Protein 1RES (pdb70)

Sequence (43 aa):
GRKRKIDRDAVLNMWQQGLGASHISKTMNIARSTVYKVINESN

Structure (mmCIF, N/CA/C/O backbone):
data_1RES
#
_entry.id   1RES
#
_cell.length_a   1.000
_cell.length_b   1.000
_cell.length_c   1.000
_cell.angle_alpha   90.00
_cell.angle_beta   90.00
_cell.angle_gamma   90.00
#
_symmetry.space_group_name_H-M   'P 1'
#
loop_
_atom_site.group_PDB
_atom_site.id
_atom_site.type_symbol
_atom_site.label_atom_id
_atom_site.label_alt_id
_atom_site.label_comp_id
_atom_site.label_asym_id
_atom_site.label_entity_id
_atom_site.label_seq_id
_atom_site.pdbx_PDB_ins_code
_atom_site.Cartn_x
_atom_site.Cartn_y
_atom_site.Cartn_z
_atom_site.occupancy
_atom_site.B_iso_or_equiv
_atom_site.auth_seq_id
_atom_site.auth_comp_id
_atom_site.auth_asym_id
_atom_site.auth_atom_id
_atom_site.pdbx_PDB_model_num
ATOM 1 N N . GLY A 1 1 ? -28.805 57.622 39.415 1.00 0.00 1 GLY A N 1
ATOM 2 C CA . GLY A 1 1 ? -29.353 56.93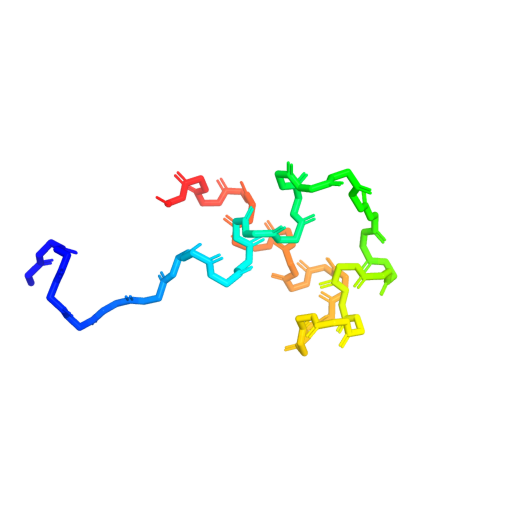0 38.214 1.00 0.00 1 GLY A CA 1
ATOM 3 C C . GLY A 1 1 ? -28.354 57.041 37.061 1.00 0.00 1 GLY A C 1
ATOM 4 O O . GLY A 1 1 ? -27.333 57.693 37.174 1.00 0.00 1 GLY A O 1
ATOM 10 N N . ARG A 1 2 ? -28.643 56.407 35.952 1.00 0.00 2 ARG A N 1
ATOM 11 C CA . ARG A 1 2 ? -27.715 56.468 34.785 1.00 0.00 2 ARG A CA 1
ATOM 12 C C . ARG A 1 2 ? -28.262 57.452 33.749 1.00 0.00 2 ARG A C 1
ATOM 13 O O . ARG A 1 2 ? -27.748 58.542 33.586 1.00 0.00 2 ARG A O 1
ATOM 34 N N . LYS A 1 3 ? -29.300 57.072 33.047 1.00 0.00 3 LYS A N 1
ATOM 35 C CA . LYS A 1 3 ? -29.886 57.977 32.016 1.00 0.00 3 LYS A CA 1
ATOM 36 C C . LYS A 1 3 ? -31.283 58.423 32.461 1.00 0.00 3 LYS A C 1
ATOM 37 O O . LYS A 1 3 ? -32.209 58.470 31.673 1.00 0.00 3 LYS A O 1
ATOM 56 N N . ARG A 1 4 ? -31.438 58.750 33.719 1.00 0.00 4 ARG A N 1
ATOM 57 C CA . ARG A 1 4 ? -32.771 59.192 34.223 1.00 0.00 4 ARG A CA 1
ATOM 58 C C . ARG A 1 4 ? -32.834 60.724 34.235 1.00 0.00 4 ARG A C 1
ATOM 59 O O . ARG A 1 4 ? -33.406 61.333 33.351 1.00 0.00 4 ARG A O 1
ATOM 80 N N . LYS A 1 5 ? -32.255 61.349 35.231 1.00 0.00 5 LYS A N 1
ATOM 81 C CA . LYS A 1 5 ? -32.282 62.837 35.307 1.00 0.00 5 LYS A CA 1
ATOM 82 C C . LYS A 1 5 ? -30.857 63.382 35.168 1.00 0.00 5 LYS A C 1
ATOM 83 O O . LYS A 1 5 ? -30.217 63.727 36.144 1.00 0.00 5 LYS A O 1
ATOM 102 N N . ILE A 1 6 ? -30.360 63.460 33.960 1.00 0.00 6 ILE A N 1
ATOM 103 C CA . ILE A 1 6 ? -28.977 63.980 33.746 1.00 0.00 6 ILE A CA 1
ATOM 104 C C . ILE A 1 6 ? -28.865 64.572 32.338 1.00 0.00 6 ILE A C 1
ATOM 105 O O . ILE A 1 6 ? -29.497 64.107 31.409 1.00 0.00 6 ILE A O 1
ATOM 121 N N . ASP A 1 7 ? -28.062 65.593 32.179 1.00 0.00 7 ASP A N 1
ATOM 122 C CA . ASP A 1 7 ? -27.899 66.223 30.835 1.00 0.00 7 ASP A CA 1
ATOM 123 C C . ASP A 1 7 ? -26.643 65.666 30.163 1.00 0.00 7 ASP A C 1
ATOM 124 O O . ASP A 1 7 ? -25.741 65.183 30.820 1.00 0.00 7 ASP A O 1
ATOM 133 N N . ARG A 1 8 ? -26.577 65.736 28.855 1.00 0.00 8 ARG A N 1
ATOM 134 C CA . ARG A 1 8 ? -25.383 65.220 28.124 1.00 0.00 8 ARG A CA 1
ATOM 135 C C . ARG A 1 8 ? -25.591 65.387 26.616 1.00 0.00 8 ARG A C 1
ATOM 136 O O . ARG A 1 8 ? -24.662 65.665 25.884 1.00 0.00 8 ARG A O 1
ATOM 157 N N . ASP A 1 9 ? -26.801 65.214 26.150 1.00 0.98 9 ASP A N 1
ATOM 158 C CA . ASP A 1 9 ? -27.077 65.356 24.689 1.00 0.99 9 ASP A CA 1
ATOM 159 C C . ASP A 1 9 ? -26.976 66.829 24.273 1.00 0.81 9 ASP A C 1
ATOM 160 O O . ASP A 1 9 ? -26.805 67.136 23.109 1.00 0.82 9 ASP A O 1
ATOM 169 N N . ALA A 1 10 ? -27.087 67.740 25.209 1.00 0.72 10 ALA A N 1
ATOM 170 C CA . ALA A 1 10 ? -27.005 69.189 24.862 1.00 0.70 10 ALA A CA 1
ATOM 171 C C . ALA A 1 10 ? -25.577 69.541 24.431 1.00 0.54 10 ALA A C 1
ATOM 172 O O . ALA A 1 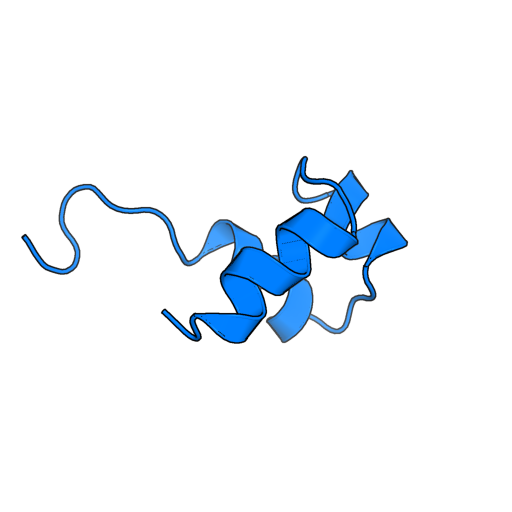10 ? -25.325 69.858 23.281 1.00 0.54 10 ALA A O 1
ATOM 179 N N . VAL A 1 11 ? -24.641 69.493 25.347 1.00 0.52 11 VAL A N 1
ATOM 180 C CA . VAL A 1 11 ? -23.225 69.831 25.002 1.00 0.53 11 VAL A CA 1
ATOM 181 C C . VAL A 1 11 ? -22.717 68.859 23.936 1.00 0.49 11 VAL A C 1
ATOM 182 O O . VAL A 1 11 ? -22.036 69.246 23.003 1.00 0.51 11 VAL A O 1
ATOM 195 N N . LEU A 1 12 ? -23.047 67.603 24.071 1.00 0.58 12 LEU A N 1
ATOM 196 C CA . LEU A 1 12 ? -22.593 66.593 23.073 1.00 0.70 12 LEU A CA 1
ATOM 197 C C . LEU A 1 12 ? -23.186 66.926 21.702 1.00 0.57 12 LEU A C 1
ATOM 198 O O . LEU A 1 12 ? -22.618 66.602 20.683 1.00 0.65 12 LEU A O 1
ATOM 214 N N . ASN A 1 13 ? -24.323 67.573 21.669 1.00 0.53 13 ASN A N 1
ATOM 215 C CA . ASN A 1 13 ? -24.948 67.923 20.359 1.00 0.61 13 ASN A CA 1
ATOM 216 C C . ASN A 1 13 ? -24.153 69.048 19.689 1.00 0.53 13 ASN A C 1
ATOM 217 O O . ASN A 1 13 ? -24.128 69.161 18.480 1.00 0.67 13 ASN A O 1
ATOM 228 N N . MET A 1 14 ? -23.515 69.886 20.466 1.00 0.48 14 MET A N 1
ATOM 229 C CA . MET A 1 14 ? -22.737 71.009 19.889 1.00 0.62 14 MET A CA 1
ATOM 230 C C . MET A 1 14 ? -21.486 70.492 19.160 1.00 0.59 14 MET A C 1
ATOM 231 O O . MET A 1 14 ? -21.228 70.843 18.027 1.00 0.98 14 MET A O 1
ATOM 245 N N . TRP A 1 15 ? -20.693 69.691 19.825 1.00 0.44 15 TRP A N 1
ATOM 246 C CA . TRP A 1 15 ? -19.424 69.170 19.212 1.00 0.44 15 TRP A CA 1
ATOM 247 C C . TRP A 1 15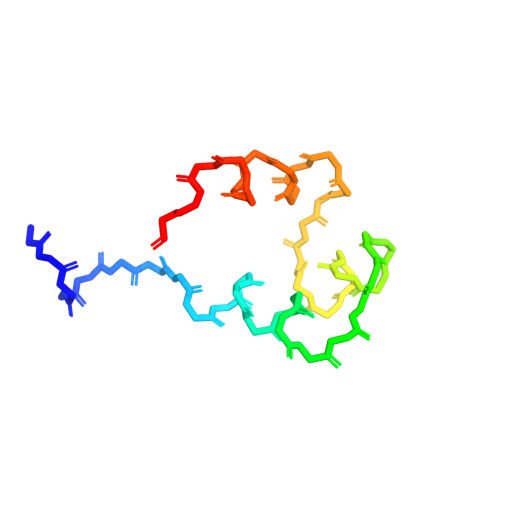 ? -19.693 68.130 18.128 1.00 0.43 15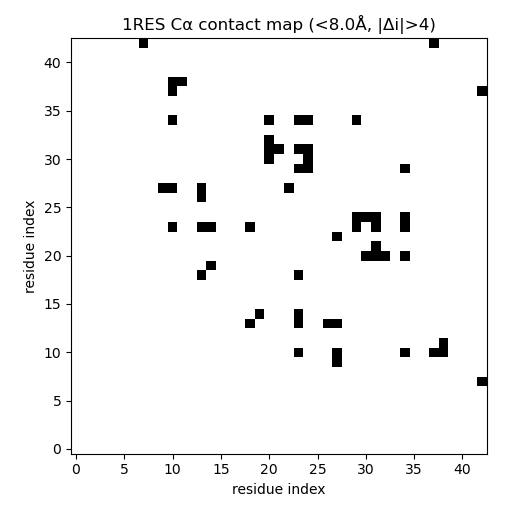 TRP A C 1
ATOM 248 O O . TRP A 1 15 ? -19.001 68.071 17.129 1.00 0.57 15 TRP A O 1
ATOM 269 N N . GLN A 1 16 ? -20.648 67.280 18.348 1.00 0.43 16 GLN A N 1
ATOM 270 C CA . GLN A 1 16 ? -20.937 66.196 17.372 1.00 0.53 16 GLN A CA 1
ATOM 271 C C . GLN A 1 16 ? -21.518 66.755 16.066 1.00 0.54 16 GLN A C 1
ATOM 272 O O . GLN A 1 16 ? -21.627 66.043 15.085 1.00 0.65 16 GLN A O 1
ATOM 286 N N . GLN A 1 17 ? -21.886 68.014 16.034 1.00 0.54 17 GLN A N 1
ATOM 287 C CA . GLN A 1 17 ? -22.451 68.597 14.780 1.00 0.60 17 GLN A CA 1
ATOM 288 C C . GLN A 1 17 ? -21.380 69.398 14.013 1.00 0.64 17 GLN A C 1
ATOM 289 O O . GLN A 1 17 ? -21.663 69.971 12.977 1.00 0.96 17 GLN A O 1
ATOM 303 N N . GLY A 1 18 ? -20.159 69.443 14.500 1.00 0.55 18 GLY A N 1
ATOM 304 C CA . GLY A 1 18 ? -19.087 70.204 13.784 1.00 0.58 18 GLY A CA 1
ATOM 305 C C . GLY A 1 18 ? -19.132 71.676 14.202 1.00 0.54 18 GLY A C 1
ATOM 306 O O . GLY A 1 18 ? -19.428 72.547 13.406 1.00 0.81 18 GLY A O 1
ATOM 310 N N . LEU A 1 19 ? -18.853 71.954 15.449 1.00 0.63 19 LEU A N 1
ATOM 311 C CA . LEU A 1 19 ? -18.887 73.364 15.941 1.00 0.60 19 LEU A CA 1
ATOM 312 C C . LEU A 1 19 ? -17.533 73.747 16.531 1.00 0.56 19 LEU A C 1
ATOM 313 O O . LEU A 1 19 ? -16.560 73.030 16.394 1.00 0.70 19 LEU A O 1
ATOM 329 N N . GLY A 1 20 ? -17.466 74.883 17.181 1.00 0.49 20 GLY A N 1
ATOM 330 C CA . GLY A 1 20 ? -16.170 75.329 17.776 1.00 0.53 20 GLY A CA 1
ATOM 331 C C . GLY A 1 20 ? -16.406 76.354 18.893 1.00 0.49 20 GLY A C 1
ATOM 332 O O . GLY A 1 20 ? -16.887 77.428 18.633 1.00 0.50 20 GLY A O 1
ATOM 336 N N . ALA A 1 21 ? -16.047 75.998 20.123 1.00 0.55 21 ALA A N 1
ATOM 337 C CA . ALA A 1 21 ? -16.173 76.890 21.350 1.00 0.59 21 ALA A CA 1
ATOM 338 C C . ALA A 1 21 ? -17.131 78.076 21.178 1.00 0.49 21 ALA A C 1
ATOM 339 O O . ALA A 1 21 ? -18.200 78.081 21.735 1.00 0.48 21 ALA A O 1
ATOM 346 N N . SER A 1 22 ? -16.741 79.089 20.432 1.00 0.53 22 SER A N 1
ATOM 347 C CA . SER A 1 22 ? -17.621 80.291 20.227 1.00 0.56 22 SER A CA 1
ATOM 348 C C . SER A 1 22 ? -19.053 79.858 19.868 1.00 0.44 22 SER A C 1
ATOM 349 O O . SER A 1 22 ? -19.990 80.161 20.579 1.00 0.51 22 SER A O 1
ATOM 357 N N . HIS A 1 23 ? -19.220 79.147 18.780 1.00 0.51 23 HIS A N 1
ATOM 358 C CA . HIS A 1 23 ? -20.583 78.680 18.383 1.00 0.64 23 HIS A CA 1
ATOM 359 C C . HIS A 1 23 ? -21.068 77.641 19.403 1.00 0.56 23 HIS A C 1
ATOM 360 O O . HIS A 1 23 ? -22.237 77.582 19.735 1.00 0.74 23 HIS A O 1
ATOM 374 N N . ILE A 1 24 ? -20.171 76.833 19.912 1.00 0.43 24 ILE A N 1
ATOM 375 C CA . ILE A 1 24 ? -20.567 75.796 20.930 1.00 0.52 24 ILE A CA 1
ATOM 376 C C . ILE A 1 24 ? -20.978 76.483 22.242 1.00 0.75 24 ILE A C 1
ATOM 377 O O . ILE A 1 24 ? -21.527 75.865 23.131 1.00 1.20 24 ILE A O 1
ATOM 393 N N . SER A 1 25 ? -20.716 77.759 22.361 1.00 0.57 25 SER A N 1
ATOM 394 C CA . SER A 1 25 ? -21.083 78.513 23.592 1.00 0.85 25 SER A CA 1
ATOM 395 C C . SER A 1 25 ? -22.356 79.332 23.327 1.00 0.96 25 SER A C 1
ATOM 396 O O . SER A 1 25 ? -23.127 79.602 24.228 1.00 1.16 25 SER A O 1
ATOM 404 N N . LYS A 1 26 ? -22.576 79.729 22.096 1.00 1.07 26 LYS A N 1
ATOM 405 C CA . LYS A 1 26 ? -23.791 80.532 21.764 1.00 1.40 26 LYS A CA 1
ATOM 406 C C . LYS A 1 26 ? -25.012 79.616 21.726 1.00 1.27 26 LYS A C 1
ATOM 407 O O . LYS A 1 26 ? -25.958 79.801 22.468 1.00 1.42 26 LYS A O 1
ATOM 426 N N . THR A 1 27 ? -24.994 78.622 20.871 1.00 1.09 27 THR A N 1
ATOM 427 C CA . THR A 1 27 ? -26.149 77.678 20.786 1.00 1.16 27 THR A CA 1
ATOM 428 C C . THR A 1 27 ? -26.337 77.005 22.149 1.00 0.87 27 THR A C 1
ATOM 429 O O . THR A 1 27 ? -27.431 76.938 22.676 1.00 0.93 27 THR A O 1
ATOM 440 N N . MET A 1 28 ? -25.263 76.535 22.729 1.00 0.77 28 MET A N 1
ATOM 441 C CA . MET A 1 28 ? -25.327 75.902 24.048 1.00 0.77 28 MET A CA 1
ATOM 442 C C . MET A 1 28 ? -24.819 76.938 25.063 1.00 0.98 28 MET A C 1
ATOM 443 O O . MET A 1 28 ? -23.635 77.169 25.194 1.00 1.84 28 MET A O 1
ATOM 457 N N . ASN A 1 29 ? -25.724 77.592 25.741 1.00 1.24 29 ASN A N 1
ATOM 458 C CA . ASN A 1 29 ? -25.347 78.662 26.723 1.00 1.66 29 ASN A CA 1
ATOM 459 C C . ASN A 1 29 ? -24.253 78.199 27.698 1.00 1.19 29 ASN A C 1
ATOM 460 O O . ASN A 1 29 ? -24.538 77.670 28.752 1.00 1.60 29 ASN A O 1
ATOM 471 N N . ILE A 1 30 ? -23.008 78.436 27.361 1.00 0.79 30 ILE A N 1
ATOM 472 C CA . ILE A 1 30 ? -21.873 78.053 28.269 1.00 0.85 30 ILE A CA 1
ATOM 473 C C . ILE A 1 30 ? -20.587 78.720 27.767 1.00 0.62 30 ILE A C 1
ATOM 474 O O . ILE A 1 30 ? -20.360 78.820 26.579 1.00 1.11 30 ILE A O 1
ATOM 490 N N . ALA A 1 31 ? -19.741 79.172 28.664 1.00 0.82 31 ALA A N 1
ATOM 491 C CA . ALA A 1 31 ? -18.462 79.833 28.240 1.00 0.71 31 ALA A CA 1
ATOM 492 C C . ALA A 1 31 ? -17.621 78.834 27.444 1.00 0.60 31 ALA A C 1
ATOM 493 O O . ALA A 1 31 ? -17.856 77.651 27.514 1.00 0.61 31 ALA A O 1
ATOM 500 N N . ARG A 1 32 ? -16.658 79.295 26.677 1.00 0.58 32 ARG A N 1
ATOM 501 C CA . ARG A 1 32 ? -15.827 78.359 25.869 1.00 0.55 32 ARG A CA 1
ATOM 502 C C . ARG A 1 32 ? -15.002 77.439 26.779 1.00 0.44 32 ARG A C 1
ATOM 503 O O . ARG A 1 32 ? -14.890 76.251 26.526 1.00 0.44 32 ARG A O 1
ATOM 524 N N . SER A 1 33 ? -14.440 77.964 27.839 1.00 0.43 33 SER A N 1
ATOM 525 C CA . SER A 1 33 ? -13.639 77.097 28.758 1.00 0.39 33 SER A CA 1
ATOM 526 C C . SER A 1 33 ? -14.605 76.191 29.521 1.00 0.37 33 SER A C 1
ATOM 527 O O . SER A 1 33 ? -14.317 75.041 29.801 1.00 0.35 33 SER A O 1
ATOM 535 N N . THR A 1 34 ? -15.763 76.709 29.843 1.00 0.44 34 THR A N 1
ATOM 536 C CA . THR A 1 34 ? -16.783 75.907 30.575 1.00 0.49 34 THR A CA 1
ATOM 537 C C . THR A 1 34 ? -17.174 74.706 29.718 1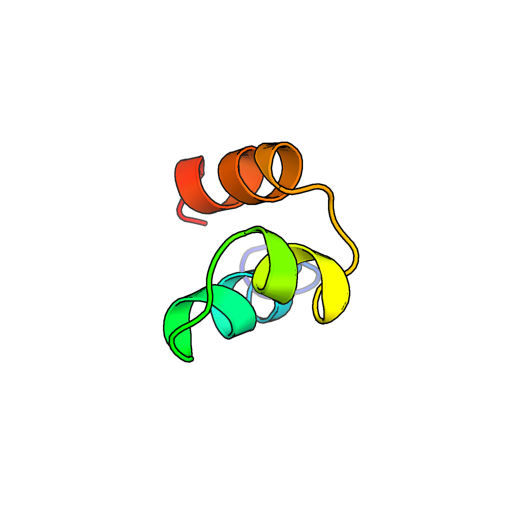.00 0.49 34 THR A C 1
ATOM 538 O O . THR A 1 34 ? -17.451 73.623 30.218 1.00 0.53 34 THR A O 1
ATOM 549 N N . VAL A 1 35 ? -17.178 74.884 28.420 1.00 0.49 35 VAL A N 1
ATOM 550 C CA . VAL A 1 35 ? -17.530 73.759 27.525 1.00 0.51 35 VAL A CA 1
ATOM 551 C C . VAL A 1 35 ? -16.445 72.703 27.652 1.00 0.40 35 VAL A C 1
ATOM 552 O O . VAL A 1 35 ? -16.723 71.536 27.573 1.00 0.44 35 VAL A O 1
ATOM 565 N N . TYR A 1 36 ? -15.207 73.110 27.850 1.00 0.35 36 TYR A N 1
ATOM 566 C CA . TYR A 1 36 ? -14.105 72.101 27.980 1.00 0.32 36 TYR A CA 1
ATOM 567 C C . TYR A 1 36 ? -14.144 71.415 29.334 1.00 0.37 36 TYR A C 1
ATOM 568 O O . TYR A 1 36 ? -13.558 70.362 29.504 1.00 0.47 36 TYR A O 1
ATOM 586 N N . LYS A 1 37 ? -14.892 71.933 30.272 1.00 0.39 37 LYS A N 1
ATOM 587 C CA . LYS A 1 37 ? -15.035 71.219 31.562 1.00 0.49 37 LYS A CA 1
ATOM 588 C C . LYS A 1 37 ? -15.846 69.957 31.253 1.00 0.56 37 LYS A C 1
ATOM 589 O O . LYS A 1 37 ? -15.586 68.878 31.747 1.00 0.64 37 LYS A O 1
ATOM 608 N N . VAL A 1 38 ? -16.836 70.123 30.411 1.00 0.56 38 VAL A N 1
ATOM 609 C CA . VAL A 1 38 ? -17.717 68.998 29.999 1.00 0.66 38 VAL A CA 1
ATOM 610 C C . VAL A 1 38 ? -16.984 68.049 29.011 1.00 0.65 38 VAL A C 1
ATOM 611 O O . VAL A 1 38 ? -16.913 66.853 29.212 1.00 0.76 38 VAL A O 1
ATOM 624 N N . ILE A 1 39 ? -16.484 68.591 27.935 1.00 0.56 39 ILE A N 1
ATOM 625 C CA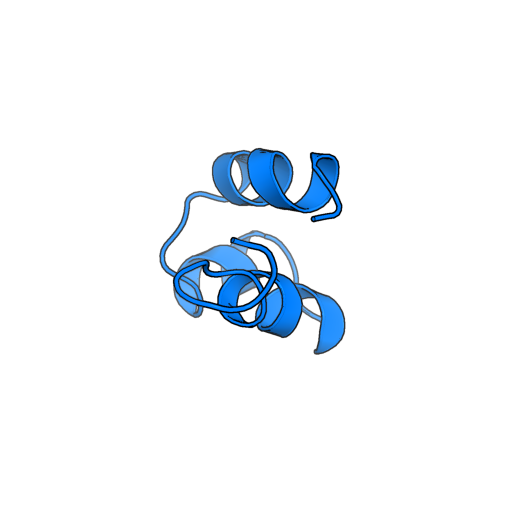 . ILE A 1 39 ? -15.791 67.783 26.877 1.00 0.59 39 ILE A CA 1
ATOM 626 C C . ILE A 1 39 ? -14.658 66.979 27.506 1.00 0.68 39 ILE A C 1
ATOM 627 O O . ILE A 1 39 ? -14.362 65.870 27.101 1.00 0.82 39 ILE A O 1
ATOM 643 N N . ASN A 1 40 ? -14.046 67.533 28.511 1.00 0.64 40 ASN A N 1
ATOM 644 C CA . ASN A 1 40 ? -12.945 66.823 29.215 1.00 0.76 40 ASN A CA 1
ATOM 645 C C . ASN A 1 40 ? -13.539 65.647 29.985 1.00 0.87 40 ASN A C 1
ATOM 646 O O . ASN A 1 40 ? -12.973 64.571 30.031 1.00 0.99 40 ASN A 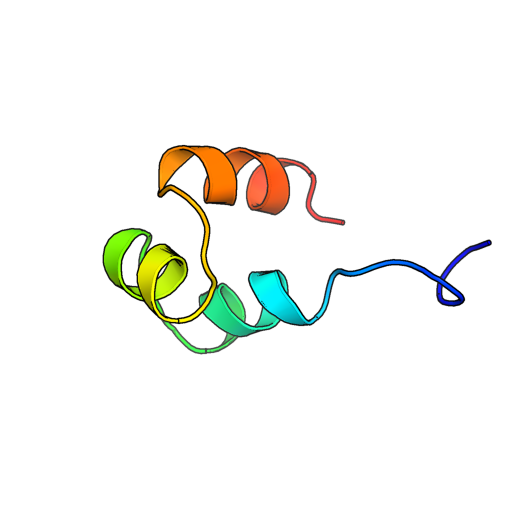O 1
ATOM 657 N N . GLU A 1 41 ? -14.681 65.852 30.592 1.00 0.00 41 GLU A N 1
ATOM 658 C CA . GLU A 1 41 ? -15.330 64.755 31.369 1.00 0.00 41 GLU A CA 1
ATOM 659 C C . GLU A 1 41 ? -15.675 63.597 30.430 1.00 0.00 41 GLU A C 1
ATOM 660 O O . GLU A 1 41 ? -15.666 62.446 30.822 1.00 0.00 41 GLU A O 1
ATOM 672 N N . SER A 1 42 ? -15.979 63.897 29.191 1.00 0.00 42 SER A N 1
ATOM 673 C CA . SER A 1 42 ? -16.327 62.821 28.211 1.00 0.00 42 SER A CA 1
ATOM 674 C C . SER A 1 42 ? -17.548 62.041 28.708 1.00 0.00 42 SER A C 1
ATOM 675 O O . SER A 1 42 ? -17.708 60.872 28.413 1.00 0.00 42 SER A O 1
ATOM 683 N N . ASN A 1 43 ? -18.407 62.682 29.460 1.00 0.00 43 ASN A N 1
ATOM 684 C CA . ASN A 1 43 ? -19.620 61.986 29.981 1.00 0.00 43 ASN A CA 1
ATOM 685 C C . ASN A 1 43 ? -20.675 61.902 28.877 1.00 0.00 43 ASN A C 1
ATOM 686 O O . ASN A 1 43 ? -21.185 60.816 28.653 1.00 0.00 43 ASN A O 1
#

Organism: Escherichia coli (strain K12) (NCBI:txid83333)

InterPro domains:
  IPR006118 Recombinase, conserved site [PS00397] (6-14)
  IPR006118 Recombinase, conserved site [PS00398] (58-70)
  IPR006119 Resolvase, N-terminal catalytic domain [PF00239] (4-138)
  IPR006119 Resolvase, N-terminal catalytic domain [PS51736] (2-137)
  IPR006119 Resolvase, N-terminal catalytic domain [SM00857] (3-139)
  IPR006120 Resolvase, HTH domain [PF02796] (141-181)
  IPR009057 Homedomain-like superfamily [SSF46689] (141-181)
  IPR036162 Resolvase-like, N-terminal catalytic domain superfamily [G3DSA:3.40.50.1390] (1-95)
  IPR036162 Resolvase-like, N-terminal catalytic domain superfamily [SSF53041] (1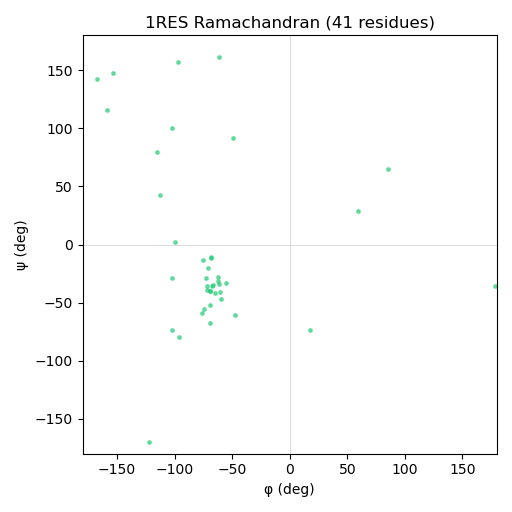-139)
  IPR050639 Site-specific recombinase resolvase [PTHR30461] (1-146)

B-factor: mean 1.25, std 0.83, range [0.31, 4.84]

Secondary structure (DSSP, 8-state):
--SSS---HHHHHHHTTS--HHHHHHTTTS-HHHHHHHHHHT-

Foldseek 3Di:
DPPDPDDDCLLVVQVVVPHALVSSCVSRVDHSVRSVVNVVVVD

Nearest PDB structures (foldseek):
  1res-assembly1_A  TM=1.024E+00  e=6.908E-07  Escherichia coli
  1ret-assembly1_A  TM=9.672E-01  e=1.257E-05  Escherichia coli
  4ldz-assembly1_B  TM=8.023E-01  e=3.543E+00  Bacillus subtilis subsp. subtilis str. 168
  5xe7-assembly2_B  TM=6.256E-01  e=8.518E+00  Mycobacterium tuberculosis H37Rv

Solvent-accessible surface area: 3635 Å² total; per-residue (Å²): 89,224,141,203,192,82,110,77,72,31,19,88,66,18,64,128,133,70,46,38,25,70,96,0,26,150,83,35,140,41,58,151,47,59,0,101,124,44,58,124,114,97,102

CATH classification: 1.10.10.60

Radius of gyration: 10.36 Å; Cα contacts (8 Å, |Δi|>4): 30; chains: 1; bounding box: 20×24×24 Å